Protein AF-A0A480A3J6-F1 (afdb_monomer_lite)

Secondary structure (DSSP, 8-state):
-----HHHHHHHHHHHHHHT-TT-----TTHHHHHHHHHHH-HHHHHHHHHHHHHHHHHHHHHHHHHTT------------

Organism: NCBI:txid531300

Radius of gyration: 20.18 Å; chains: 1; bounding box: 55×29×52 Å

Sequence (81 aa):
MAKRTRTKAYEWELRLQDEIAPDFTIDEIDSHQLRKDFIDKNPELVEEIIEKEEKRRERKRKKQDQEEDWSIPTAPDYEEE

pLDDT: mean 82.07, std 14.79, range [41.12, 95.06]

Foldseek 3Di:
DPDQDLLNQLLVQLVCCVVPNVPGADPDVCRVVSNVVCCVVCVPSVVVSVVVSVVVVVVVVVVVVVVVVPPPPPPPPPPDD

Structure (mmCIF, N/CA/C/O backbone):
data_AF-A0A480A3J6-F1
#
_entry.id   AF-A0A480A3J6-F1
#
loop_
_atom_site.group_PDB
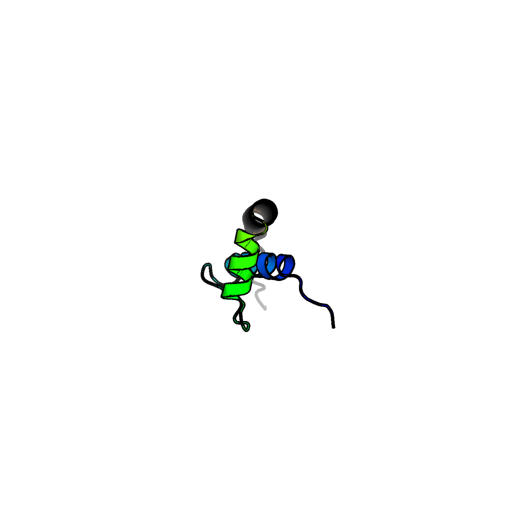_atom_site.id
_atom_site.type_symbol
_atom_site.label_atom_id
_atom_site.label_alt_id
_atom_site.label_comp_id
_atom_site.label_asym_id
_atom_site.label_entity_id
_atom_site.label_seq_id
_atom_site.pdbx_PDB_ins_code
_atom_site.Cartn_x
_atom_site.Cartn_y
_atom_site.Cartn_z
_atom_site.occupancy
_atom_site.B_iso_or_equiv
_atom_site.auth_seq_id
_atom_site.auth_comp_id
_atom_site.auth_asym_id
_atom_site.auth_atom_id
_atom_site.pdbx_PDB_model_num
ATOM 1 N N . MET A 1 1 ? 8.899 -9.366 18.769 1.00 41.12 1 MET A N 1
ATOM 2 C CA . MET A 1 1 ? 8.121 -9.379 17.511 1.00 41.12 1 MET A CA 1
ATOM 3 C C . MET A 1 1 ? 7.862 -7.94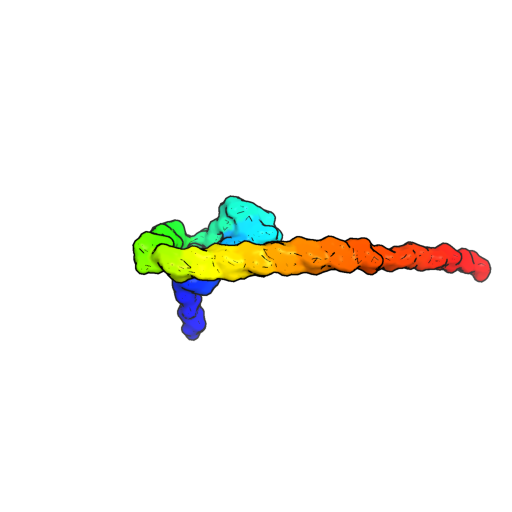7 17.062 1.00 41.12 1 MET A C 1
ATOM 5 O O . MET A 1 1 ? 7.303 -7.185 17.844 1.00 41.12 1 MET A O 1
ATOM 9 N N . ALA A 1 2 ? 8.267 -7.555 15.851 1.00 49.59 2 ALA A N 1
ATOM 10 C CA . ALA A 1 2 ? 7.840 -6.275 15.285 1.00 49.59 2 ALA A CA 1
ATOM 11 C C . ALA A 1 2 ? 6.371 -6.408 14.855 1.00 49.59 2 ALA A C 1
ATOM 13 O O . ALA A 1 2 ? 6.058 -7.197 13.969 1.00 49.59 2 ALA A O 1
ATOM 14 N N . LYS A 1 3 ? 5.460 -5.687 15.516 1.00 57.41 3 LYS A N 1
ATOM 15 C CA . LYS A 1 3 ? 4.045 -5.666 15.126 1.00 57.41 3 LYS A CA 1
ATOM 16 C C . LYS A 1 3 ? 3.936 -4.925 13.793 1.00 57.41 3 LYS A C 1
ATOM 18 O O . LYS A 1 3 ? 4.246 -3.734 13.733 1.00 57.41 3 LYS A O 1
ATOM 23 N N . ARG A 1 4 ? 3.532 -5.612 12.723 1.00 66.44 4 ARG A N 1
ATOM 24 C CA . ARG A 1 4 ? 3.181 -4.941 11.468 1.00 66.44 4 ARG A CA 1
ATOM 25 C C . ARG A 1 4 ? 1.920 -4.109 11.710 1.00 66.44 4 ARG A C 1
ATOM 27 O O . ARG A 1 4 ? 0.931 -4.620 12.223 1.00 66.44 4 ARG A O 1
ATOM 34 N N . THR A 1 5 ? 1.975 -2.815 11.410 1.00 81.06 5 THR A N 1
ATOM 35 C CA . THR A 1 5 ? 0.805 -1.933 11.500 1.00 81.06 5 THR A CA 1
ATOM 36 C C . THR A 1 5 ? -0.059 -2.099 10.253 1.00 81.06 5 THR A C 1
ATOM 38 O O . THR A 1 5 ? 0.463 -2.412 9.182 1.00 81.06 5 THR A O 1
ATOM 41 N N . ARG A 1 6 ? -1.374 -1.868 10.371 1.00 84.38 6 ARG A N 1
ATOM 42 C CA . ARG A 1 6 ? -2.316 -1.968 9.237 1.00 84.38 6 ARG A CA 1
ATOM 43 C C . ARG A 1 6 ? -1.903 -1.070 8.063 1.00 84.38 6 ARG A C 1
ATOM 45 O O . ARG A 1 6 ? -1.945 -1.513 6.926 1.00 84.38 6 ARG A O 1
ATOM 52 N N . THR A 1 7 ? -1.374 0.119 8.363 1.00 86.56 7 THR A N 1
ATOM 53 C CA . THR A 1 7 ? -0.753 1.043 7.400 1.00 86.56 7 THR A CA 1
ATOM 54 C C . THR A 1 7 ? 0.327 0.359 6.559 1.00 86.56 7 THR A C 1
ATOM 56 O O . THR A 1 7 ? 0.232 0.328 5.340 1.00 86.56 7 THR A O 1
ATOM 59 N N . LYS A 1 8 ? 1.316 -0.274 7.208 1.00 87.75 8 LYS A N 1
ATOM 60 C CA . LYS A 1 8 ? 2.416 -0.962 6.513 1.00 87.75 8 LYS A CA 1
ATOM 61 C C . LYS A 1 8 ? 1.943 -2.186 5.732 1.00 87.75 8 LYS A C 1
ATOM 63 O O . LYS A 1 8 ? 2.556 -2.529 4.730 1.00 87.75 8 LYS A O 1
ATOM 68 N N . ALA A 1 9 ? 0.900 -2.870 6.206 1.00 89.44 9 ALA A N 1
ATOM 69 C CA . ALA A 1 9 ? 0.310 -3.989 5.475 1.00 89.44 9 ALA A CA 1
ATOM 70 C C . ALA A 1 9 ? -0.350 -3.508 4.173 1.00 89.44 9 ALA A C 1
ATOM 72 O O . ALA A 1 9 ? -0.071 -4.069 3.119 1.00 89.44 9 ALA A O 1
ATOM 73 N N . TYR A 1 10 ? -1.139 -2.432 4.237 1.00 90.44 10 TYR A N 1
ATOM 74 C CA . TYR A 1 10 ? -1.803 -1.854 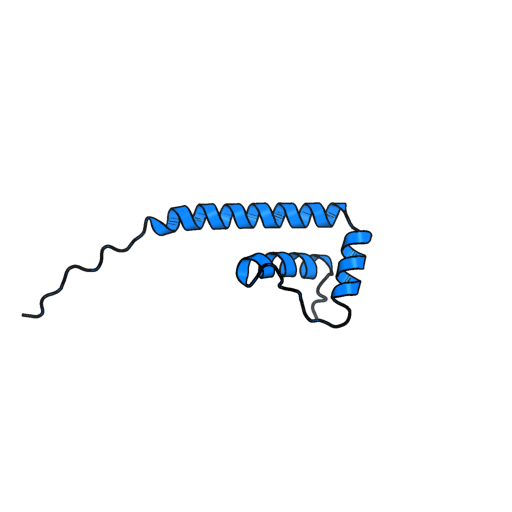3.068 1.00 90.44 10 TYR A CA 1
ATOM 75 C C . TYR A 1 10 ? -0.808 -1.267 2.053 1.00 90.44 10 TYR A C 1
ATOM 77 O O . TYR A 1 10 ? -0.919 -1.542 0.863 1.00 90.44 10 TYR A O 1
ATOM 85 N N . GLU A 1 11 ? 0.227 -0.554 2.514 1.00 92.88 11 GLU A N 1
ATOM 86 C CA . GLU A 1 11 ? 1.326 -0.080 1.654 1.00 92.88 11 GLU A CA 1
ATOM 87 C C . GLU A 1 11 ? 2.001 -1.228 0.887 1.00 92.88 11 GLU A C 1
ATOM 89 O O . GLU A 1 11 ? 2.298 -1.108 -0.301 1.00 92.88 11 GLU A O 1
ATOM 94 N N . TRP A 1 12 ? 2.253 -2.355 1.561 1.00 92.06 12 TRP A N 1
ATOM 95 C CA . TRP A 1 12 ? 2.862 -3.516 0.914 1.00 92.06 12 TRP A CA 1
ATOM 96 C C . TRP A 1 12 ? 1.917 -4.189 -0.071 1.00 92.06 12 TRP A C 1
ATOM 98 O O . TRP A 1 12 ? 2.379 -4.602 -1.128 1.00 92.06 12 TRP A O 1
ATOM 108 N N . GLU A 1 13 ? 0.625 -4.291 0.242 1.00 93.06 13 GLU A N 1
ATOM 109 C CA . GLU A 1 13 ? -0.365 -4.854 -0.681 1.00 93.06 13 GLU A CA 1
ATOM 110 C C . GLU A 1 13 ? -0.369 -4.085 -2.011 1.00 93.06 13 GLU A C 1
ATOM 112 O O . GLU A 1 13 ? -0.183 -4.696 -3.062 1.00 93.06 13 GLU A O 1
ATOM 117 N N . LEU A 1 14 ? -0.436 -2.747 -1.977 1.00 93.44 14 LEU A N 1
ATOM 118 C CA . LEU A 1 14 ? -0.416 -1.930 -3.199 1.00 93.44 14 LEU A CA 1
ATOM 119 C C . LEU A 1 14 ? 0.887 -2.060 -3.996 1.00 93.44 14 LEU A C 1
ATOM 121 O O . LEU A 1 14 ? 0.883 -2.019 -5.231 1.00 93.44 14 LEU A O 1
ATOM 125 N N . ARG A 1 15 ? 2.016 -2.213 -3.302 1.00 93.50 15 ARG A N 1
ATOM 126 C CA . ARG A 1 15 ? 3.306 -2.423 -3.957 1.00 93.50 15 ARG A CA 1
ATOM 127 C C . ARG A 1 15 ? 3.379 -3.791 -4.631 1.00 93.50 15 ARG A C 1
ATOM 129 O O . ARG A 1 15 ? 3.843 -3.890 -5.763 1.00 93.50 15 ARG A O 1
ATOM 136 N N . LEU A 1 16 ? 2.918 -4.838 -3.951 1.00 93.25 16 LEU A N 1
ATOM 137 C CA . LEU A 1 16 ? 2.896 -6.197 -4.491 1.00 93.25 16 LEU A CA 1
ATOM 138 C C . LEU A 1 16 ? 1.930 -6.313 -5.673 1.00 93.25 16 LEU A C 1
ATOM 140 O O . LEU A 1 16 ? 2.199 -7.079 -6.593 1.00 93.25 16 LEU A O 1
ATOM 144 N N . GLN A 1 17 ? 0.879 -5.492 -5.715 1.00 94.69 17 GLN A N 1
ATOM 145 C CA . GLN A 1 17 ? 0.008 -5.408 -6.885 1.00 94.69 17 GLN A CA 1
ATOM 146 C C . GLN A 1 17 ? 0.716 -4.899 -8.150 1.00 94.69 17 GLN A C 1
ATOM 148 O O . GLN A 1 17 ? 0.407 -5.344 -9.252 1.00 94.69 17 GLN A O 1
ATOM 153 N N . ASP A 1 18 ? 1.683 -3.986 -8.005 1.00 92.94 18 ASP A N 1
ATOM 154 C CA . ASP A 1 18 ? 2.517 -3.506 -9.120 1.00 92.94 18 ASP A CA 1
ATOM 155 C C . ASP A 1 18 ? 3.625 -4.494 -9.506 1.00 92.94 18 ASP A C 1
ATOM 157 O O . ASP A 1 18 ? 4.042 -4.545 -10.660 1.00 92.94 18 ASP A O 1
ATOM 161 N N . GLU A 1 19 ? 4.165 -5.228 -8.531 1.00 92.62 19 GLU A N 1
ATOM 162 C CA . GLU A 1 19 ? 5.321 -6.107 -8.741 1.00 92.62 19 GLU A CA 1
ATOM 163 C C . GLU A 1 19 ? 4.936 -7.533 -9.159 1.00 92.62 19 GLU A C 1
ATOM 165 O O . GLU A 1 19 ? 5.712 -8.172 -9.866 1.00 92.62 19 GLU A O 1
ATOM 170 N N . ILE A 1 20 ? 3.766 -8.026 -8.745 1.00 93.12 20 ILE A N 1
ATOM 171 C CA . ILE A 1 20 ? 3.320 -9.407 -8.976 1.00 93.12 20 ILE A CA 1
ATOM 172 C C . ILE A 1 20 ? 2.097 -9.440 -9.898 1.00 93.12 20 ILE A C 1
ATOM 174 O O . ILE A 1 20 ? 2.182 -9.967 -11.005 1.00 93.12 20 ILE A O 1
ATOM 178 N N . ALA A 1 21 ? 0.955 -8.917 -9.442 1.00 92.56 21 ALA A N 1
ATOM 179 C CA . ALA A 1 21 ? -0.303 -8.915 -10.192 1.00 92.56 21 ALA A CA 1
ATOM 180 C C . ALA A 1 21 ? -1.303 -7.914 -9.587 1.00 92.56 21 ALA A C 1
ATOM 182 O O . ALA A 1 21 ? -1.401 -7.858 -8.364 1.00 92.56 21 ALA A O 1
ATOM 183 N N . PRO A 1 22 ? -2.117 -7.198 -10.387 1.00 90.56 22 PRO A N 1
ATOM 184 C CA . PRO A 1 22 ? -3.023 -6.155 -9.887 1.00 90.56 22 PRO A CA 1
ATOM 185 C C . PRO A 1 22 ? -4.073 -6.663 -8.887 1.00 90.56 22 PRO A C 1
ATOM 187 O O . PRO A 1 22 ? -4.501 -5.907 -8.022 1.00 90.56 22 PRO A O 1
ATOM 190 N N . ASP A 1 23 ? -4.436 -7.943 -8.965 1.00 89.44 23 ASP A N 1
ATOM 191 C CA . ASP A 1 23 ? -5.405 -8.583 -8.069 1.00 89.44 23 ASP A CA 1
ATOM 192 C C . ASP A 1 23 ? -4.754 -9.208 -6.822 1.00 89.44 23 ASP A C 1
ATOM 194 O O . ASP A 1 23 ? -5.408 -9.924 -6.064 1.00 89.44 23 ASP A O 1
ATOM 198 N N . PHE A 1 24 ? -3.455 -8.976 -6.598 1.00 91.75 24 PHE A N 1
ATOM 199 C CA . PHE A 1 24 ? -2.754 -9.513 -5.438 1.00 91.75 24 PHE A CA 1
ATOM 200 C C . PHE A 1 24 ? -3.337 -8.960 -4.129 1.00 91.75 24 PHE A C 1
ATOM 202 O O . PHE A 1 24 ? -3.511 -7.750 -3.958 1.00 91.75 24 PHE A O 1
ATOM 209 N N . THR A 1 25 ? -3.569 -9.858 -3.174 1.00 89.88 25 THR A N 1
ATOM 210 C CA . THR A 1 25 ? -3.997 -9.542 -1.807 1.00 89.88 25 THR A CA 1
ATOM 211 C C . THR A 1 25 ? -3.193 -10.357 -0.807 1.00 89.88 25 THR A C 1
ATOM 213 O O . THR A 1 25 ? -2.809 -11.492 -1.094 1.00 89.88 25 THR A O 1
ATOM 216 N N . ILE A 1 26 ? -2.960 -9.811 0.386 1.00 86.38 26 ILE A N 1
ATOM 217 C CA . ILE A 1 26 ? -2.278 -10.563 1.445 1.00 86.38 26 ILE A CA 1
ATOM 218 C C . ILE A 1 26 ? -3.237 -11.619 2.012 1.00 86.38 26 ILE A C 1
ATOM 220 O O . ILE A 1 26 ? -4.256 -11.269 2.611 1.00 86.38 26 ILE A O 1
ATOM 224 N N . ASP A 1 27 ? -2.884 -12.897 1.859 1.00 84.62 27 ASP A N 1
ATOM 225 C CA . ASP A 1 27 ? -3.618 -14.034 2.427 1.00 84.62 27 ASP A CA 1
ATOM 226 C C . ASP A 1 27 ? -3.232 -14.248 3.901 1.00 84.62 27 ASP A C 1
ATOM 228 O O . ASP A 1 27 ? -2.366 -15.051 4.251 1.00 84.62 27 ASP A O 1
ATOM 232 N N . GLU A 1 28 ? -3.824 -13.436 4.774 1.00 82.75 28 GLU A N 1
ATOM 233 C CA . GLU A 1 28 ? -3.689 -13.533 6.228 1.00 82.75 28 GLU A CA 1
ATOM 234 C C . GLU A 1 28 ? -5.081 -13.578 6.872 1.00 82.75 28 GLU A C 1
ATOM 236 O O . GLU A 1 28 ? -6.058 -13.045 6.334 1.00 82.75 28 GLU A O 1
ATOM 241 N N . ILE A 1 29 ? -5.174 -14.207 8.047 1.00 86.31 29 ILE A N 1
ATOM 242 C CA . ILE A 1 29 ? -6.413 -14.271 8.829 1.00 86.31 29 ILE A CA 1
ATOM 243 C C . ILE A 1 29 ? -6.932 -12.846 9.061 1.00 86.31 29 ILE A C 1
ATOM 245 O O . ILE A 1 29 ? -6.191 -11.956 9.476 1.00 86.31 29 ILE A O 1
ATOM 249 N N . ASP A 1 30 ? -8.212 -12.637 8.759 1.00 85.25 30 ASP A N 1
ATOM 250 C CA . ASP A 1 30 ? -8.914 -11.353 8.839 1.00 85.25 30 ASP A CA 1
ATOM 251 C C . ASP A 1 30 ? -8.366 -10.229 7.940 1.00 85.25 30 ASP A C 1
ATOM 253 O O . ASP A 1 30 ? -8.861 -9.105 8.023 1.00 85.25 30 ASP A O 1
ATOM 257 N N . SER A 1 31 ? -7.414 -10.492 7.035 1.00 84.75 31 SER A N 1
ATOM 258 C CA . SER A 1 31 ? -6.784 -9.480 6.164 1.00 84.75 31 SER A CA 1
ATOM 259 C C . SER A 1 31 ? -7.810 -8.598 5.440 1.00 84.75 31 SER A C 1
ATOM 261 O O . SER A 1 31 ? -7.766 -7.369 5.537 1.00 84.75 31 SER A O 1
ATOM 263 N N . HIS A 1 32 ? -8.821 -9.213 4.818 1.00 87.38 32 HIS A N 1
ATOM 264 C CA . HIS A 1 32 ? -9.906 -8.493 4.146 1.00 87.38 32 HIS A CA 1
ATOM 265 C C . HIS A 1 32 ? -10.681 -7.562 5.086 1.00 87.38 32 HIS A C 1
ATOM 267 O O . HIS A 1 32 ? -10.957 -6.412 4.732 1.00 87.38 32 HIS A O 1
ATOM 273 N N . GLN A 1 33 ? -11.023 -8.039 6.286 1.00 89.44 33 GLN A N 1
ATOM 274 C CA . GLN A 1 33 ? -11.758 -7.241 7.265 1.00 89.44 33 GLN A CA 1
ATOM 275 C C . GLN A 1 33 ? -10.882 -6.109 7.807 1.00 89.44 33 GLN A C 1
ATOM 277 O O . GLN A 1 33 ? -11.338 -4.975 7.908 1.00 89.44 33 GLN A O 1
ATOM 282 N N . LEU A 1 34 ? -9.613 -6.390 8.107 1.00 87.50 34 LEU A N 1
ATOM 283 C CA . LEU A 1 34 ? -8.646 -5.413 8.600 1.00 87.50 34 LEU A CA 1
ATOM 284 C C . LEU A 1 34 ? -8.366 -4.318 7.570 1.00 87.50 34 LEU A C 1
ATOM 286 O O . LEU A 1 34 ? -8.230 -3.157 7.964 1.00 87.50 34 LEU A O 1
ATOM 290 N N . ARG A 1 35 ? -8.306 -4.674 6.279 1.00 89.81 35 ARG A N 1
ATOM 291 C CA . ARG A 1 35 ? -8.163 -3.731 5.167 1.00 89.81 35 ARG A CA 1
ATOM 292 C C . ARG A 1 35 ? -9.382 -2.831 5.059 1.00 89.81 35 ARG A C 1
ATOM 294 O O . ARG A 1 35 ? -9.227 -1.615 5.045 1.00 89.81 35 ARG A O 1
ATOM 301 N N . LYS A 1 36 ? -10.582 -3.416 5.033 1.00 90.88 36 LYS A N 1
ATOM 302 C CA . LYS A 1 36 ? -11.834 -2.654 4.979 1.00 90.88 36 LYS A CA 1
ATOM 303 C C . LYS A 1 36 ? -11.942 -1.688 6.160 1.00 90.88 36 LYS A C 1
ATOM 305 O O . LYS A 1 36 ? -12.107 -0.494 5.961 1.00 90.88 36 LYS A O 1
ATOM 310 N N . ASP A 1 37 ? -11.712 -2.185 7.371 1.00 91.12 37 ASP A N 1
ATOM 311 C CA . ASP A 1 37 ? -11.659 -1.375 8.587 1.00 91.12 37 ASP A CA 1
ATOM 312 C C . ASP A 1 37 ? -10.640 -0.236 8.501 1.00 91.12 37 ASP A C 1
ATOM 314 O O . ASP A 1 37 ? -10.873 0.844 9.036 1.00 91.12 37 ASP A O 1
ATOM 318 N N . PHE A 1 38 ? -9.466 -0.498 7.924 1.00 90.31 38 PHE A N 1
ATOM 319 C CA . PHE A 1 38 ? -8.412 0.500 7.799 1.00 90.31 38 PHE A CA 1
ATOM 320 C C . PHE A 1 38 ? -8.823 1.618 6.841 1.00 90.31 38 PHE A C 1
ATOM 322 O O . PHE A 1 38 ? -8.666 2.783 7.207 1.00 90.31 38 PHE A O 1
ATOM 329 N N . ILE A 1 39 ? -9.394 1.253 5.689 1.00 91.50 39 ILE A N 1
ATOM 330 C CA . ILE A 1 39 ? -9.903 2.190 4.684 1.00 91.50 39 ILE A CA 1
ATOM 331 C C . ILE A 1 39 ? -11.031 3.039 5.264 1.00 91.50 39 ILE A C 1
ATOM 333 O O . ILE A 1 39 ? -10.954 4.263 5.220 1.00 91.50 39 ILE A O 1
ATOM 337 N N . ASP A 1 40 ? -12.015 2.403 5.898 1.00 93.25 40 ASP A N 1
ATOM 338 C CA . ASP A 1 40 ? -13.180 3.097 6.447 1.00 93.25 40 ASP A CA 1
ATOM 339 C C . ASP A 1 40 ? -12.797 4.049 7.597 1.00 93.25 40 ASP A C 1
ATOM 341 O O . ASP A 1 40 ? -13.396 5.111 7.759 1.00 93.25 40 ASP A O 1
ATOM 345 N N . LYS A 1 41 ? -11.793 3.689 8.412 1.00 93.06 41 LYS A N 1
ATOM 346 C CA . LYS A 1 41 ? -11.367 4.488 9.577 1.00 93.06 41 LYS A CA 1
ATOM 347 C C . LYS A 1 41 ? -10.339 5.570 9.248 1.00 93.06 41 LYS A C 1
ATOM 349 O O . LYS A 1 41 ? -10.186 6.485 10.050 1.00 93.06 41 LYS A O 1
ATOM 354 N N . ASN A 1 42 ? -9.595 5.448 8.146 1.00 91.00 42 ASN A N 1
ATOM 355 C CA . ASN A 1 42 ? -8.478 6.346 7.822 1.00 91.00 42 ASN A CA 1
ATOM 356 C C . ASN A 1 42 ? -8.454 6.723 6.327 1.00 91.00 42 ASN A C 1
ATOM 358 O O . ASN A 1 42 ? -7.453 6.453 5.659 1.00 91.00 42 ASN A O 1
ATOM 362 N N . PRO A 1 43 ? -9.514 7.352 5.792 1.00 92.88 43 PRO A N 1
ATOM 363 C CA . PRO A 1 43 ? -9.576 7.701 4.372 1.00 92.88 43 PRO A CA 1
ATOM 364 C C . PRO A 1 43 ? -8.417 8.614 3.935 1.00 92.88 43 PRO A C 1
ATOM 366 O O . PRO A 1 43 ? -7.765 8.319 2.939 1.00 92.88 43 PRO A O 1
ATOM 369 N N . GLU A 1 44 ? -8.073 9.637 4.727 1.00 93.00 44 GLU A N 1
ATOM 370 C CA . GLU A 1 44 ? -6.967 10.565 4.418 1.00 93.00 44 GLU A CA 1
ATOM 371 C C . GLU A 1 44 ? -5.610 9.850 4.310 1.00 93.00 44 GLU A C 1
ATOM 373 O O . GLU A 1 44 ? -4.810 10.115 3.415 1.00 93.00 44 GLU A O 1
ATOM 378 N N . LEU A 1 45 ? -5.350 8.890 5.204 1.00 91.88 45 LEU A N 1
ATOM 379 C CA . LEU A 1 45 ? -4.101 8.130 5.193 1.00 91.88 45 LEU A CA 1
ATOM 380 C C . LEU A 1 45 ? -4.050 7.152 4.013 1.00 91.88 45 LEU A C 1
ATOM 382 O O . LEU A 1 45 ? -2.977 6.881 3.479 1.00 91.88 45 LEU A O 1
ATOM 386 N N . VAL A 1 46 ? -5.198 6.603 3.612 1.00 92.81 46 VAL A N 1
ATOM 387 C CA . VAL A 1 46 ? -5.298 5.746 2.428 1.00 92.81 46 VAL A CA 1
ATOM 388 C C . VAL A 1 46 ? -4.997 6.530 1.160 1.00 92.81 46 VAL A C 1
ATOM 390 O O . VAL A 1 46 ? -4.223 6.039 0.341 1.00 92.81 46 VAL A O 1
ATOM 393 N N . GLU A 1 47 ? -5.537 7.740 1.021 1.00 93.81 47 GLU A N 1
ATOM 394 C CA . GLU A 1 47 ? -5.205 8.635 -0.092 1.00 93.81 47 GLU A CA 1
ATOM 395 C C . GLU A 1 47 ? -3.703 8.937 -0.127 1.00 93.81 47 GLU A C 1
ATOM 397 O O . GLU A 1 47 ? -3.063 8.752 -1.162 1.00 93.81 47 GLU A O 1
ATOM 402 N N . GLU A 1 48 ? -3.100 9.275 1.018 1.00 94.19 48 GLU A N 1
ATOM 403 C CA . GLU A 1 48 ? -1.658 9.530 1.105 1.00 94.19 48 GLU A CA 1
ATOM 404 C C . GLU A 1 48 ? -0.818 8.315 0.663 1.00 94.19 48 GLU A C 1
ATOM 406 O O . GLU A 1 48 ? 0.195 8.457 -0.030 1.00 94.19 48 GLU A O 1
ATOM 411 N N . ILE A 1 49 ? -1.227 7.105 1.058 1.00 93.38 49 ILE A N 1
ATOM 412 C CA . ILE A 1 49 ? -0.556 5.858 0.671 1.00 93.38 49 ILE A CA 1
ATOM 413 C C . ILE A 1 49 ? -0.686 5.612 -0.837 1.00 93.38 49 ILE A C 1
ATOM 415 O O . ILE A 1 49 ? 0.307 5.251 -1.476 1.00 93.38 49 ILE A O 1
ATOM 419 N N . ILE A 1 50 ? -1.874 5.824 -1.408 1.00 93.19 50 ILE A N 1
ATOM 420 C CA . ILE A 1 50 ? -2.122 5.661 -2.845 1.00 93.19 50 ILE A CA 1
ATOM 421 C C . ILE A 1 50 ? -1.260 6.646 -3.639 1.00 93.19 50 ILE A C 1
ATOM 423 O O . ILE A 1 50 ? -0.522 6.218 -4.525 1.00 93.19 50 ILE A O 1
ATOM 427 N N . GLU A 1 51 ? -1.246 7.931 -3.274 1.00 95.06 51 GLU A N 1
ATOM 428 C CA . GLU A 1 51 ? -0.415 8.935 -3.949 1.00 95.06 51 GLU A CA 1
ATOM 429 C C . GLU A 1 51 ? 1.083 8.602 -3.890 1.00 95.06 51 GLU A C 1
ATOM 431 O O . GLU A 1 51 ? 1.833 8.816 -4.850 1.00 95.06 51 GLU A O 1
ATOM 436 N N . LYS A 1 52 ? 1.560 8.114 -2.738 1.00 93.56 52 LYS A N 1
ATOM 437 C CA . LYS A 1 52 ? 2.958 7.693 -2.570 1.00 93.56 52 LYS A CA 1
ATOM 438 C C . LYS A 1 52 ? 3.291 6.512 -3.474 1.00 93.56 52 LYS A C 1
ATOM 440 O O . LYS A 1 52 ? 4.372 6.501 -4.071 1.00 93.56 52 LYS A O 1
ATOM 445 N N . GLU A 1 53 ? 2.386 5.544 -3.582 1.00 94.06 53 GLU A N 1
ATOM 446 C CA . GLU A 1 53 ? 2.566 4.393 -4.459 1.00 94.06 53 GLU A CA 1
ATOM 447 C C . GLU A 1 53 ? 2.511 4.795 -5.940 1.00 94.06 53 GLU A C 1
ATOM 449 O O . GLU A 1 53 ? 3.375 4.375 -6.708 1.00 94.06 53 GLU A O 1
ATOM 454 N N . GLU A 1 54 ? 1.603 5.681 -6.350 1.00 93.19 54 GLU A N 1
ATOM 455 C CA . GLU A 1 54 ? 1.571 6.222 -7.716 1.00 93.19 54 GLU A CA 1
ATOM 456 C C . GLU A 1 54 ? 2.886 6.921 -8.080 1.00 93.19 54 GLU A C 1
ATOM 458 O O . GLU A 1 54 ? 3.517 6.581 -9.085 1.00 93.19 54 GLU A O 1
ATOM 463 N N . LYS A 1 55 ? 3.390 7.807 -7.208 1.00 94.00 55 LYS A N 1
ATOM 464 C CA . LYS A 1 55 ? 4.700 8.464 -7.386 1.00 94.00 5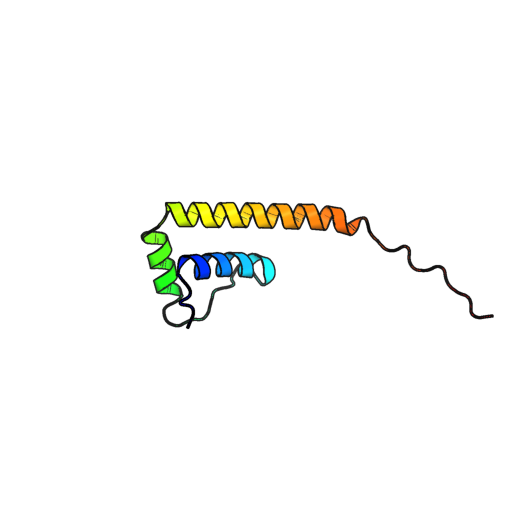5 LYS A CA 1
ATOM 465 C C . LYS A 1 55 ? 5.841 7.450 -7.502 1.00 94.00 55 LYS A C 1
ATOM 467 O O . LYS A 1 55 ? 6.805 7.684 -8.238 1.00 94.00 55 LYS A O 1
ATOM 472 N N . ARG A 1 56 ? 5.777 6.324 -6.784 1.00 93.81 56 ARG A N 1
ATOM 473 C CA . ARG A 1 56 ? 6.765 5.240 -6.901 1.00 93.81 56 ARG A CA 1
ATOM 474 C C . ARG A 1 56 ? 6.682 4.570 -8.273 1.00 93.81 56 ARG A C 1
ATOM 476 O O . ARG A 1 56 ? 7.723 4.395 -8.910 1.00 93.81 56 ARG A O 1
ATOM 483 N N . ARG A 1 57 ? 5.475 4.226 -8.732 1.00 92.31 57 ARG A N 1
ATOM 484 C CA . ARG A 1 57 ? 5.236 3.598 -10.042 1.00 92.31 57 ARG A CA 1
ATOM 485 C C . ARG A 1 57 ? 5.694 4.498 -11.185 1.00 92.31 57 ARG A C 1
ATOM 487 O O . ARG A 1 57 ? 6.385 4.028 -12.084 1.00 92.31 57 ARG A O 1
ATOM 494 N N . GLU A 1 58 ? 5.418 5.798 -11.113 1.00 91.75 58 GLU A N 1
ATOM 495 C CA . GLU A 1 58 ? 5.912 6.773 -12.093 1.00 91.75 58 GLU A CA 1
ATOM 496 C C . GLU A 1 58 ? 7.441 6.826 -12.154 1.00 91.75 58 GLU A C 1
ATOM 498 O O . GLU A 1 58 ? 8.022 6.817 -13.239 1.00 91.75 58 GLU A O 1
ATOM 503 N N . ARG A 1 59 ? 8.118 6.865 -10.998 1.00 90.69 59 ARG A N 1
ATOM 504 C CA . ARG A 1 59 ? 9.590 6.856 -10.945 1.00 90.69 59 ARG A CA 1
ATOM 505 C C . ARG A 1 59 ? 10.168 5.561 -11.509 1.00 90.69 59 ARG A C 1
ATOM 507 O O . ARG A 1 59 ? 11.177 5.613 -12.202 1.00 90.69 59 ARG A O 1
ATOM 514 N N . LYS A 1 60 ? 9.533 4.418 -11.227 1.00 89.00 60 LYS A N 1
ATOM 515 C CA . LYS A 1 60 ? 9.929 3.110 -11.768 1.00 89.00 60 LYS A CA 1
ATOM 516 C C . LYS A 1 60 ? 9.813 3.090 -13.296 1.00 89.00 60 LYS A C 1
ATOM 518 O O . LYS A 1 60 ? 10.774 2.693 -13.940 1.00 89.00 60 LYS A O 1
ATOM 523 N N . ARG A 1 61 ? 8.709 3.601 -13.859 1.00 87.75 61 ARG A N 1
ATOM 524 C CA . ARG A 1 61 ? 8.518 3.740 -15.317 1.00 87.75 61 ARG A CA 1
ATOM 525 C C . ARG A 1 61 ? 9.573 4.649 -15.951 1.00 87.75 61 ARG A C 1
ATOM 527 O O . ARG A 1 61 ? 10.286 4.214 -16.839 1.00 87.75 61 ARG A O 1
ATOM 534 N N . LYS A 1 62 ? 9.777 5.853 -15.400 1.00 87.56 62 LYS A N 1
ATOM 535 C CA . LYS A 1 62 ? 10.815 6.792 -15.875 1.00 87.56 62 LYS A CA 1
ATOM 536 C C . LYS A 1 62 ? 12.227 6.199 -15.843 1.00 87.56 62 LYS A C 1
ATOM 538 O O . LYS A 1 62 ? 13.055 6.564 -16.667 1.00 87.56 62 LYS A O 1
ATOM 543 N N . LYS A 1 63 ? 12.520 5.339 -14.861 1.00 84.19 63 LYS A N 1
ATOM 544 C CA . LYS A 1 63 ? 13.813 4.656 -14.745 1.00 84.19 63 LYS A CA 1
ATOM 545 C C . LYS A 1 63 ? 13.949 3.515 -15.755 1.00 84.19 63 LYS A C 1
ATOM 547 O O . LYS A 1 63 ? 15.021 3.381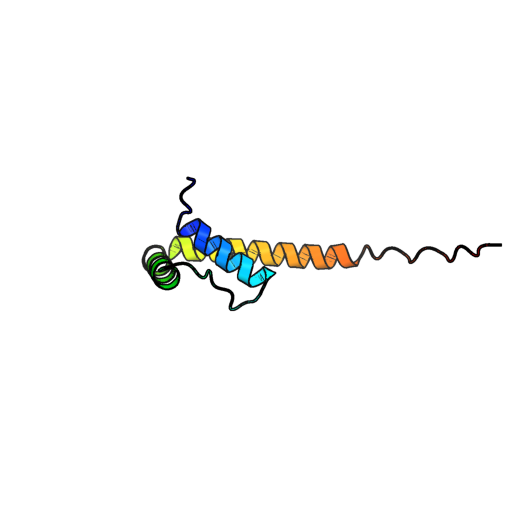 -16.325 1.00 84.19 63 LYS A O 1
ATOM 552 N N . GLN A 1 64 ? 12.888 2.742 -15.999 1.00 78.50 64 GLN A N 1
ATOM 553 C CA . GLN A 1 64 ? 12.881 1.711 -17.044 1.00 78.50 64 GLN A CA 1
ATOM 554 C C . GLN A 1 64 ? 13.122 2.318 -18.432 1.00 78.50 64 GLN A C 1
ATOM 556 O O . GLN A 1 64 ? 13.997 1.834 -19.140 1.00 78.50 64 GLN A O 1
ATOM 561 N N . ASP A 1 65 ? 12.470 3.442 -18.747 1.00 72.94 65 ASP A N 1
ATOM 562 C CA . ASP A 1 65 ? 12.677 4.158 -20.016 1.00 72.94 65 ASP A CA 1
ATOM 563 C C . ASP A 1 65 ? 14.130 4.653 -20.199 1.00 72.94 65 ASP A C 1
ATOM 565 O O . ASP A 1 65 ? 14.594 4.814 -21.322 1.00 72.94 65 ASP A O 1
ATOM 569 N N . GLN A 1 66 ? 14.859 4.916 -19.105 1.00 69.44 66 GLN A N 1
ATOM 570 C CA . GLN A 1 66 ? 16.272 5.326 -19.148 1.00 69.44 66 GLN A CA 1
ATOM 571 C C . GLN A 1 66 ? 17.245 4.139 -19.161 1.00 69.44 66 GLN A C 1
ATOM 573 O O . GLN A 1 66 ? 18.338 4.259 -19.703 1.00 69.44 66 GLN A O 1
ATOM 578 N N . GLU A 1 67 ? 16.888 3.008 -18.546 1.00 58.94 67 GLU A N 1
ATOM 579 C CA . GLU A 1 67 ? 17.745 1.814 -18.489 1.00 58.94 67 GLU A CA 1
ATOM 580 C C . GLU A 1 67 ? 17.726 1.004 -19.796 1.00 58.94 67 GLU A C 1
ATOM 582 O O . GLU A 1 67 ? 18.720 0.345 -20.096 1.00 58.94 67 GLU A O 1
ATOM 587 N N . GLU A 1 68 ? 16.668 1.093 -20.611 1.00 57.00 68 GLU A N 1
ATOM 588 C CA . GLU A 1 68 ? 16.642 0.492 -21.958 1.00 57.00 68 GLU A CA 1
ATOM 589 C C . GLU A 1 68 ? 17.680 1.104 -22.927 1.00 57.00 68 GLU A C 1
ATOM 591 O O . GLU A 1 68 ? 18.072 0.449 -23.893 1.00 57.00 68 GLU A O 1
ATOM 596 N N . ASP A 1 69 ? 18.199 2.305 -22.646 1.00 53.56 69 ASP A N 1
ATOM 597 C CA . ASP A 1 69 ? 19.238 2.973 -23.453 1.00 53.56 69 ASP A CA 1
ATOM 598 C C . ASP A 1 69 ? 20.660 2.432 -23.190 1.00 53.56 69 ASP A C 1
ATOM 600 O O . ASP A 1 69 ? 21.599 2.725 -23.927 1.00 53.56 69 ASP A O 1
ATOM 604 N N . TRP A 1 70 ? 20.848 1.583 -22.170 1.00 48.62 70 TRP A N 1
ATOM 605 C CA . TRP A 1 70 ? 22.129 0.913 -21.903 1.00 48.62 70 TRP A CA 1
ATOM 606 C C . TRP A 1 70 ? 22.155 -0.522 -22.438 1.00 48.62 70 TRP A C 1
ATOM 608 O O . TRP A 1 70 ? 22.630 -1.454 -21.782 1.00 48.62 70 TRP A O 1
ATOM 618 N N . SER A 1 71 ? 21.638 -0.696 -23.657 1.00 55.19 71 SER A N 1
ATOM 619 C CA . SER A 1 71 ? 21.845 -1.908 -24.444 1.00 55.19 71 SER A CA 1
ATOM 620 C C . SER A 1 71 ? 23.344 -2.080 -24.682 1.00 55.19 71 SER A C 1
ATOM 622 O O . SER A 1 71 ? 23.971 -1.335 -25.436 1.00 55.19 71 SER A O 1
ATOM 624 N N . ILE A 1 72 ? 23.932 -3.044 -23.977 1.00 57.78 72 ILE A N 1
ATOM 625 C CA . ILE A 1 72 ? 25.314 -3.478 -24.159 1.00 57.78 72 ILE A CA 1
ATOM 626 C C . ILE A 1 72 ? 25.481 -3.785 -25.656 1.00 57.78 72 ILE A C 1
ATOM 628 O O . ILE A 1 72 ? 24.767 -4.662 -26.150 1.00 57.78 72 ILE A O 1
ATOM 632 N N . PRO A 1 73 ? 26.387 -3.108 -26.395 1.00 54.09 73 PRO A N 1
ATOM 633 C CA . PRO A 1 73 ? 26.733 -3.536 -27.739 1.00 54.09 73 PRO A CA 1
ATOM 634 C C . PRO A 1 73 ? 27.192 -4.979 -27.604 1.00 54.09 73 PRO A C 1
ATOM 636 O O . PRO A 1 73 ? 28.149 -5.252 -26.874 1.00 54.09 73 PRO A O 1
ATOM 639 N N . THR A 1 74 ? 26.452 -5.899 -28.222 1.00 58.91 74 THR A N 1
ATOM 640 C CA . THR A 1 74 ? 26.813 -7.313 -28.304 1.00 58.91 74 THR A CA 1
ATOM 641 C C . THR A 1 74 ? 28.300 -7.381 -28.605 1.00 58.91 74 THR A C 1
ATOM 643 O O . THR A 1 74 ? 28.740 -6.770 -29.582 1.00 58.91 74 THR A O 1
ATOM 646 N N . ALA A 1 75 ? 29.056 -8.005 -27.698 1.00 62.81 75 ALA A N 1
ATOM 647 C CA . ALA A 1 75 ? 30.507 -8.078 -27.780 1.00 62.81 75 ALA A CA 1
ATOM 648 C C . ALA A 1 75 ? 30.923 -8.409 -29.224 1.00 62.81 75 ALA A C 1
ATOM 650 O O . ALA A 1 75 ? 30.279 -9.268 -29.832 1.00 62.81 75 ALA A O 1
ATOM 651 N N . PRO A 1 76 ? 31.927 -7.715 -29.796 1.00 57.47 76 PRO A N 1
ATOM 652 C CA . PRO A 1 76 ? 32.410 -8.062 -31.122 1.00 57.47 76 PRO A CA 1
ATOM 653 C C . PRO A 1 76 ? 32.812 -9.536 -31.104 1.00 57.47 76 PRO A C 1
ATOM 655 O O . PRO A 1 76 ? 33.455 -9.971 -30.145 1.00 57.47 76 PRO A O 1
ATOM 658 N N . ASP A 1 77 ? 32.381 -10.276 -32.129 1.00 57.00 77 ASP A N 1
ATOM 659 C CA . ASP A 1 77 ? 32.802 -11.650 -32.402 1.00 57.00 77 ASP A CA 1
ATOM 660 C C . ASP A 1 77 ? 34.322 -11.729 -32.223 1.00 57.00 77 ASP A C 1
ATOM 662 O O . ASP A 1 77 ? 35.091 -11.219 -33.040 1.00 57.00 77 ASP A O 1
ATOM 666 N N . TYR A 1 78 ? 34.763 -12.309 -31.108 1.00 60.44 78 TYR A N 1
ATOM 667 C CA . TYR A 1 78 ? 36.136 -12.759 -30.981 1.00 60.44 78 TYR A CA 1
ATOM 668 C C . TYR A 1 78 ? 36.206 -14.053 -31.787 1.00 60.44 78 TYR A C 1
ATOM 670 O O . TYR A 1 78 ? 35.823 -15.112 -31.293 1.00 60.44 78 TYR A O 1
ATOM 678 N N . GLU A 1 79 ? 36.639 -13.949 -33.043 1.00 63.81 79 GLU A N 1
ATOM 679 C CA . GLU A 1 79 ? 37.106 -15.110 -33.796 1.00 63.81 79 GLU A CA 1
ATOM 680 C C . GLU A 1 79 ? 38.298 -15.717 -33.031 1.00 63.81 79 GLU A C 1
ATOM 682 O O . GLU A 1 79 ? 39.333 -15.071 -32.857 1.00 63.81 79 GLU A O 1
ATOM 687 N N . GLU A 1 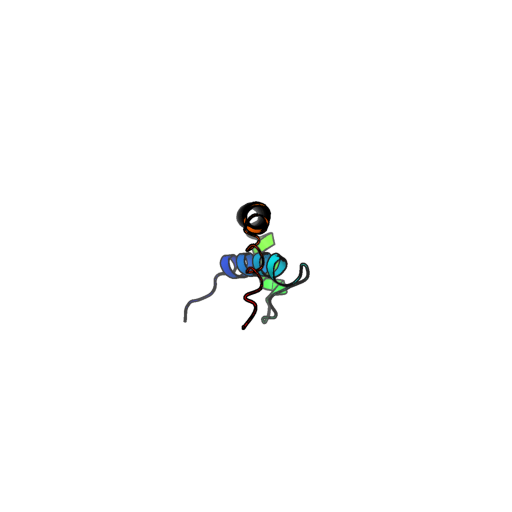80 ? 38.124 -16.933 -32.505 1.00 58.53 80 GLU A N 1
ATOM 688 C CA . GLU A 1 80 ? 39.238 -17.787 -32.084 1.00 58.53 80 GLU A CA 1
ATOM 689 C C . GLU A 1 80 ? 39.983 -18.246 -33.347 1.00 58.53 80 GLU A C 1
ATOM 691 O O . GLU A 1 80 ? 39.450 -19.041 -34.125 1.00 58.53 80 GLU A O 1
ATOM 696 N N . GLU A 1 81 ? 41.195 -17.722 -33.547 1.00 65.19 81 GLU A N 1
ATOM 697 C CA . GLU A 1 81 ? 42.161 -18.159 -34.568 1.00 65.19 81 GLU A CA 1
ATOM 698 C C . GLU A 1 81 ? 43.133 -19.211 -34.002 1.00 65.19 81 GLU A C 1
ATOM 700 O O . GLU A 1 81 ? 43.619 -19.026 -32.857 1.00 65.19 81 GLU A O 1
#